Protein AF-F0GW55-F1 (afdb_monomer_lite)

Structure (mmCIF, N/CA/C/O backbone):
data_AF-F0GW55-F1
#
_entry.id   AF-F0GW55-F1
#
loop_
_atom_site.group_PDB
_atom_site.id
_atom_site.type_symbol
_atom_site.label_atom_id
_atom_site.label_alt_id
_atom_site.label_comp_id
_atom_site.label_asym_id
_atom_site.label_entity_id
_atom_site.label_seq_id
_atom_site.pdbx_PDB_ins_code
_atom_site.Cartn_x
_atom_site.Cartn_y
_atom_site.Cartn_z
_atom_site.occupancy
_atom_site.B_iso_or_equiv
_atom_site.auth_seq_id
_atom_site.auth_comp_id
_atom_site.auth_asym_id
_atom_site.auth_atom_id
_atom_site.pdbx_PDB_model_num
ATOM 1 N N . MET A 1 1 ? -3.075 -10.008 15.227 1.00 88.38 1 MET A N 1
ATOM 2 C CA . MET A 1 1 ? -2.588 -8.702 14.723 1.00 88.38 1 MET A CA 1
ATOM 3 C C . MET A 1 1 ? -3.072 -8.419 13.295 1.00 88.38 1 MET A C 1
ATOM 5 O O . MET A 1 1 ? -3.375 -9.346 12.541 1.00 88.38 1 MET A O 1
ATOM 9 N N . GLN A 1 2 ? -3.171 -7.146 12.905 1.00 91.25 2 GLN A N 1
ATOM 10 C CA . GLN A 1 2 ? -3.541 -6.707 11.556 1.00 91.25 2 GLN A CA 1
ATOM 11 C C . GLN A 1 2 ? -2.483 -5.773 10.964 1.00 91.25 2 GLN A C 1
ATOM 13 O O . GLN A 1 2 ? -1.957 -4.893 11.642 1.00 91.25 2 GLN A O 1
ATOM 18 N N . TYR A 1 3 ? -2.181 -5.973 9.682 1.00 94.00 3 TYR A N 1
ATOM 19 C CA . TYR A 1 3 ? -1.295 -5.117 8.907 1.00 94.00 3 TYR A CA 1
ATOM 20 C C . TYR A 1 3 ? -2.117 -4.191 8.017 1.00 94.00 3 TYR A C 1
ATOM 22 O O . TYR A 1 3 ? -2.734 -4.636 7.044 1.00 94.00 3 TYR A O 1
ATOM 30 N N . ILE A 1 4 ? -2.124 -2.907 8.350 1.00 95.25 4 ILE A N 1
ATOM 31 C CA . ILE A 1 4 ? -2.889 -1.861 7.672 1.00 95.25 4 ILE A CA 1
ATOM 32 C C . ILE A 1 4 ? -2.002 -1.198 6.624 1.00 95.25 4 ILE A C 1
ATOM 34 O O . ILE A 1 4 ? -0.841 -0.893 6.890 1.00 95.25 4 ILE A O 1
ATOM 38 N N . ARG A 1 5 ? -2.559 -0.955 5.439 1.00 96.31 5 ARG A N 1
ATOM 39 C CA . ARG A 1 5 ? -1.958 -0.169 4.359 1.00 96.31 5 ARG A CA 1
ATOM 40 C C . ARG A 1 5 ? -2.933 0.923 3.946 1.00 96.31 5 ARG A C 1
ATOM 42 O O . ARG A 1 5 ? -4.103 0.648 3.691 1.00 96.31 5 ARG A O 1
ATOM 49 N N . VAL A 1 6 ? -2.435 2.149 3.860 1.00 97.12 6 VAL A N 1
ATOM 50 C CA . VAL A 1 6 ? -3.151 3.310 3.335 1.00 97.12 6 VAL A CA 1
ATOM 51 C C . VAL A 1 6 ? -2.337 3.866 2.173 1.00 97.12 6 VAL A C 1
ATOM 53 O O . VAL A 1 6 ? -1.251 4.410 2.368 1.00 97.12 6 VAL A O 1
ATOM 56 N N . ILE A 1 7 ? -2.851 3.694 0.959 1.00 95.62 7 ILE A N 1
ATOM 57 C CA . ILE A 1 7 ? -2.243 4.175 -0.281 1.00 95.62 7 ILE A CA 1
ATOM 58 C C . ILE A 1 7 ? -2.866 5.525 -0.617 1.00 95.62 7 ILE A C 1
ATOM 60 O O . ILE A 1 7 ? -4.087 5.652 -0.706 1.00 95.62 7 ILE A O 1
ATOM 64 N N . LEU A 1 8 ? -2.028 6.543 -0.782 1.00 95.00 8 LEU A N 1
ATOM 65 C CA . LEU A 1 8 ? -2.431 7.943 -0.862 1.00 95.00 8 LEU A CA 1
ATOM 66 C C . LEU A 1 8 ? -1.673 8.660 -1.982 1.00 95.00 8 LEU A C 1
ATOM 68 O O . LEU A 1 8 ? -0.548 8.276 -2.304 1.00 95.00 8 LEU A O 1
ATOM 72 N N . PRO A 1 9 ? -2.218 9.744 -2.558 1.00 92.81 9 PRO A N 1
ATOM 73 C CA . PRO A 1 9 ? -1.409 10.715 -3.286 1.00 92.81 9 PRO A CA 1
ATOM 74 C C . PRO A 1 9 ? -0.274 11.258 -2.411 1.00 92.81 9 PRO A C 1
ATOM 76 O O . PRO A 1 9 ? -0.447 11.444 -1.203 1.00 92.81 9 PRO A O 1
ATOM 79 N N . ARG A 1 10 ? 0.872 11.552 -3.031 1.00 91.31 10 ARG A N 1
ATOM 80 C CA . ARG A 1 10 ? 2.031 12.128 -2.340 1.00 91.31 10 ARG A CA 1
ATOM 81 C C . ARG A 1 10 ? 1.672 13.415 -1.581 1.00 91.31 10 ARG A C 1
ATOM 83 O O . ARG A 1 10 ? 0.902 14.237 -2.077 1.00 91.31 10 ARG A O 1
ATOM 90 N N . GLY A 1 11 ? 2.248 13.593 -0.391 1.00 92.25 11 GLY A N 1
ATOM 91 C CA . GLY A 1 11 ? 2.017 14.742 0.488 1.00 92.25 11 GLY A CA 1
ATOM 92 C C . GLY A 1 11 ? 0.841 14.585 1.459 1.00 92.25 11 GLY A C 1
ATOM 93 O O . GLY A 1 11 ? 0.574 15.499 2.237 1.00 92.25 11 GLY A O 1
ATOM 94 N N . LYS A 1 12 ? 0.127 13.452 1.445 1.00 94.12 12 LYS A N 1
ATOM 95 C CA . LYS A 1 12 ? -0.973 13.170 2.388 1.00 94.12 12 LYS A CA 1
ATOM 96 C C . LYS A 1 12 ? -0.579 12.187 3.493 1.00 94.12 12 LYS A C 1
ATOM 98 O O . LYS A 1 12 ? -1.289 12.097 4.494 1.00 94.12 12 LYS A O 1
ATOM 103 N N . GLY A 1 13 ? 0.545 11.486 3.357 1.00 95.38 13 GLY A N 1
ATOM 104 C CA . GLY A 1 13 ? 0.970 10.407 4.243 1.00 95.38 13 GLY A CA 1
ATOM 105 C C . GLY A 1 13 ? 1.200 10.837 5.689 1.00 95.38 13 GLY A C 1
ATOM 106 O O . GLY A 1 13 ? 0.733 10.155 6.598 1.00 95.38 13 GLY A O 1
ATOM 107 N N . SER A 1 14 ? 1.821 11.995 5.932 1.00 96.31 14 SER A N 1
ATOM 108 C CA . SER A 1 14 ? 2.135 12.479 7.291 1.00 96.31 14 SER A CA 1
ATOM 109 C C . SER A 1 14 ? 0.899 12.566 8.198 1.00 96.31 14 SER A C 1
ATOM 111 O O . SER A 1 14 ? 0.931 12.149 9.357 1.00 96.31 14 SER A O 1
ATOM 113 N N . GLY A 1 15 ? -0.230 13.026 7.653 1.00 95.81 15 GLY A N 1
ATOM 114 C CA . GLY A 1 15 ? -1.493 13.110 8.381 1.00 95.81 15 GLY A CA 1
ATOM 115 C C . GLY A 1 15 ? -2.079 11.745 8.754 1.00 95.81 15 GLY A C 1
ATOM 116 O O . GLY A 1 15 ? -2.752 11.643 9.783 1.00 95.81 15 GLY A O 1
ATOM 117 N N . PHE A 1 16 ? -1.848 10.714 7.937 1.00 96.75 16 PHE A N 1
ATOM 118 C CA . PHE A 1 16 ? -2.262 9.338 8.228 1.00 96.75 16 PHE A CA 1
ATOM 119 C C . PHE A 1 16 ? -1.276 8.635 9.160 1.00 96.75 16 PHE A C 1
ATOM 121 O O . PHE A 1 16 ? -1.713 7.913 10.047 1.00 96.75 16 PHE A O 1
ATOM 128 N N . MET A 1 17 ? 0.026 8.908 9.049 1.00 97.75 17 MET A N 1
ATOM 129 C CA . MET A 1 17 ? 1.015 8.419 10.013 1.00 97.75 17 MET A CA 1
ATOM 130 C C . MET A 1 17 ? 0.697 8.908 11.428 1.00 97.75 17 MET A C 1
ATOM 132 O O . MET A 1 17 ? 0.671 8.105 12.357 1.00 97.75 17 MET A O 1
ATOM 136 N N . LYS A 1 18 ? 0.387 10.206 11.580 1.00 97.50 18 LYS A N 1
ATOM 137 C CA . LYS A 1 18 ? -0.050 10.778 12.860 1.00 97.50 18 LYS A CA 1
ATOM 138 C C . LYS A 1 18 ? -1.335 10.117 13.357 1.00 97.50 18 LYS A C 1
ATOM 140 O O . LYS A 1 18 ? -1.381 9.693 14.502 1.00 97.50 18 LYS A O 1
ATOM 145 N N . LEU A 1 19 ? -2.343 9.965 12.489 1.00 96.69 19 LEU A N 1
ATOM 146 C CA . LEU A 1 19 ? -3.593 9.281 12.843 1.00 96.69 19 LEU A CA 1
ATOM 147 C C . LEU A 1 19 ? -3.330 7.865 13.381 1.00 96.69 19 LEU A C 1
ATOM 149 O O . LEU A 1 19 ? -3.852 7.516 14.431 1.00 96.69 19 LEU A O 1
ATOM 153 N N . LEU A 1 20 ? -2.525 7.059 12.686 1.00 96.44 20 LEU A N 1
ATOM 154 C CA . LEU A 1 20 ? -2.222 5.685 13.095 1.00 96.44 20 LEU A CA 1
ATOM 155 C C . LEU A 1 20 ? -1.456 5.659 14.425 1.00 96.44 20 LEU A C 1
ATOM 157 O O . LEU A 1 20 ? -1.826 4.912 15.326 1.00 96.44 20 LEU A O 1
ATOM 161 N N . LYS A 1 21 ? -0.438 6.514 14.581 1.00 95.75 21 LYS A N 1
ATOM 162 C CA . LYS A 1 21 ? 0.347 6.610 15.818 1.00 95.75 21 LYS A CA 1
ATOM 163 C C . LYS A 1 21 ? -0.516 7.011 17.019 1.00 95.75 21 LYS A C 1
ATOM 165 O O . LY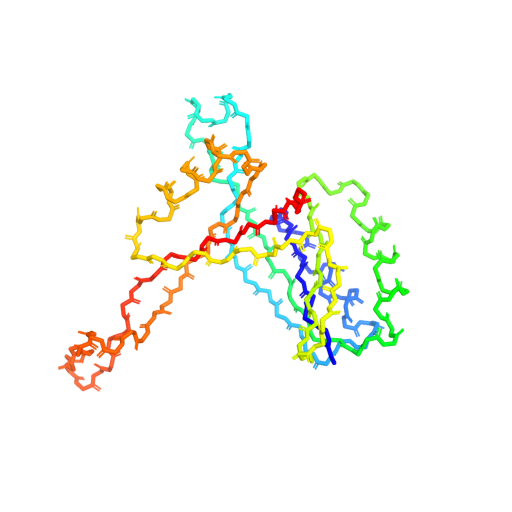S A 1 21 ? -0.471 6.338 18.042 1.00 95.75 21 LYS A O 1
ATOM 170 N N . ASP A 1 22 ? -1.341 8.046 16.870 1.00 95.62 22 ASP A N 1
ATOM 171 C CA . ASP A 1 22 ? -2.213 8.563 17.936 1.00 95.62 22 ASP A CA 1
ATOM 172 C C . ASP A 1 22 ? -3.294 7.555 18.365 1.00 95.62 22 ASP A C 1
ATOM 174 O O . ASP A 1 22 ? -3.894 7.706 19.424 1.00 95.62 22 ASP A O 1
ATOM 178 N N . ASN A 1 23 ? -3.559 6.533 17.546 1.00 94.62 23 ASN A N 1
ATOM 179 C CA . ASN A 1 23 ? -4.533 5.482 17.837 1.00 94.62 23 ASN A CA 1
ATOM 180 C C . ASN A 1 23 ? -3.883 4.160 18.275 1.00 94.62 23 ASN A C 1
ATOM 182 O O . ASN A 1 23 ? -4.587 3.161 18.366 1.00 94.62 23 ASN A O 1
ATOM 186 N N . GLY A 1 24 ? -2.578 4.143 18.569 1.00 93.06 24 GLY A N 1
ATOM 187 C CA . GLY A 1 24 ? -1.915 2.983 19.174 1.00 93.06 24 GLY A CA 1
ATOM 188 C C . GLY A 1 24 ? -1.293 1.994 18.187 1.00 93.06 24 GLY A C 1
ATOM 189 O O . GLY A 1 24 ? -1.209 0.806 18.487 1.00 93.06 24 GLY A O 1
ATOM 190 N N . ALA A 1 25 ? -0.845 2.455 17.015 1.00 94.81 25 ALA A N 1
ATOM 191 C CA . ALA A 1 25 ? -0.031 1.625 16.126 1.00 94.81 25 ALA A CA 1
ATOM 192 C C . ALA A 1 25 ? 1.238 1.126 16.837 1.00 94.81 25 ALA A C 1
ATOM 194 O O . ALA A 1 25 ? 1.984 1.933 17.394 1.00 94.81 25 ALA A O 1
ATOM 195 N N . PHE A 1 26 ? 1.552 -0.167 16.721 1.00 93.81 26 PHE A N 1
ATOM 196 C CA . PHE A 1 26 ? 2.819 -0.726 17.222 1.00 93.81 26 PHE A CA 1
ATOM 197 C C . PHE A 1 26 ? 4.031 -0.183 16.461 1.00 93.81 26 PHE A C 1
ATOM 199 O O . PHE A 1 26 ? 5.108 0.015 17.015 1.00 93.81 26 PHE A O 1
ATOM 206 N N . GLY A 1 27 ? 3.849 0.065 15.168 1.00 94.88 27 GLY A N 1
ATOM 207 C CA . GLY A 1 27 ? 4.853 0.638 14.290 1.00 94.88 27 GLY A CA 1
ATOM 208 C C . GLY A 1 27 ? 4.175 1.237 13.073 1.00 94.88 27 GLY A C 1
ATOM 209 O O . GLY A 1 27 ? 3.139 0.736 12.631 1.00 94.88 27 GLY A O 1
ATOM 210 N N . VAL A 1 28 ? 4.750 2.319 12.552 1.00 97.44 28 VAL A N 1
ATOM 211 C CA . VAL A 1 28 ? 4.266 3.012 11.357 1.00 97.44 28 VAL A CA 1
ATOM 212 C C . VAL A 1 28 ? 5.444 3.260 10.429 1.00 97.44 28 VAL A C 1
ATOM 214 O O . VAL A 1 28 ? 6.471 3.783 10.855 1.00 97.44 28 VAL A O 1
ATOM 217 N N . SER A 1 29 ? 5.283 2.932 9.154 1.00 97.31 29 SER A N 1
ATOM 218 C CA . SER A 1 29 ? 6.244 3.256 8.103 1.00 97.31 29 SER A CA 1
ATOM 219 C C . SER A 1 29 ? 5.536 3.918 6.927 1.00 97.31 29 SER A C 1
ATOM 221 O O . SER A 1 29 ? 4.324 3.790 6.756 1.00 97.31 29 SER A O 1
ATOM 223 N N . CYS A 1 30 ? 6.287 4.660 6.123 1.00 97.44 30 CYS A N 1
ATOM 224 C CA . CYS A 1 30 ? 5.798 5.239 4.882 1.00 97.44 30 CYS A CA 1
ATOM 225 C C . CYS A 1 30 ? 6.869 5.067 3.813 1.00 97.44 30 CYS A C 1
ATOM 227 O O . CYS A 1 30 ? 8.040 5.352 4.062 1.00 97.44 30 CYS A O 1
ATOM 229 N N . PHE A 1 31 ? 6.469 4.604 2.637 1.00 96.12 31 PHE A N 1
ATOM 230 C CA . PHE A 1 31 ? 7.346 4.501 1.478 1.00 96.12 31 PHE A CA 1
ATOM 231 C C . PHE A 1 31 ? 6.629 4.979 0.220 1.00 96.12 31 PHE A C 1
ATOM 233 O O . PHE A 1 31 ? 5.410 5.165 0.197 1.00 96.12 31 PHE A O 1
ATOM 240 N N . TYR A 1 32 ? 7.409 5.231 -0.825 1.00 95.31 32 TYR A N 1
ATOM 241 C CA . TYR A 1 32 ? 6.902 5.771 -2.077 1.00 95.31 32 TYR A CA 1
ATOM 242 C C . TYR A 1 32 ? 6.500 4.663 -3.045 1.00 95.31 32 TYR A C 1
ATOM 244 O O . TYR A 1 32 ? 7.074 3.575 -3.048 1.00 95.31 32 TYR A O 1
ATOM 252 N N . GLY A 1 33 ? 5.539 4.984 -3.903 1.00 92.50 33 GLY A N 1
ATOM 253 C CA . GLY A 1 33 ? 5.168 4.162 -5.044 1.00 92.50 33 GLY A CA 1
ATOM 254 C C . GLY A 1 33 ? 4.647 5.011 -6.197 1.00 92.50 33 GLY A C 1
ATOM 255 O O . GLY A 1 33 ? 4.491 6.230 -6.082 1.00 92.50 33 GLY A O 1
ATOM 256 N N . GLU A 1 34 ? 4.353 4.356 -7.307 1.00 92.06 34 GLU A N 1
ATOM 257 C CA . GLU A 1 34 ? 3.744 4.938 -8.497 1.00 92.06 34 GLU A CA 1
ATOM 258 C C . GLU A 1 34 ? 2.382 4.273 -8.708 1.00 92.06 34 GLU A C 1
ATOM 260 O O . GLU A 1 34 ? 2.283 3.062 -8.875 1.00 92.06 34 GLU A O 1
ATOM 265 N N . GLY A 1 35 ? 1.306 5.047 -8.646 1.00 86.62 35 GLY A N 1
ATOM 266 C CA . GLY A 1 35 ? -0.037 4.551 -8.923 1.00 86.62 35 GLY A CA 1
ATOM 267 C C . GLY A 1 35 ? -0.301 4.527 -10.421 1.00 86.62 35 GLY A C 1
ATOM 268 O O . GLY A 1 35 ? 0.052 5.486 -11.105 1.00 86.62 35 GLY A O 1
ATOM 269 N N . SER A 1 36 ? -0.969 3.480 -10.901 1.00 78.31 36 SER A N 1
ATOM 270 C CA . SER A 1 36 ? -1.462 3.397 -12.276 1.00 78.31 36 SER A CA 1
ATOM 271 C C . SER A 1 36 ? -2.775 4.169 -12.403 1.00 78.31 36 SER A C 1
ATOM 273 O O . SER A 1 36 ? -3.744 3.875 -11.691 1.00 78.31 36 SER A O 1
ATOM 275 N N . ALA A 1 37 ? -2.835 5.146 -13.300 1.00 62.59 37 ALA A N 1
ATOM 276 C CA . ALA A 1 37 ? -4.087 5.818 -13.612 1.00 62.59 37 ALA A CA 1
ATOM 277 C C . ALA A 1 37 ? -5.044 4.890 -14.395 1.00 62.59 37 ALA A C 1
ATOM 279 O O . ALA A 1 37 ? -4.605 4.222 -15.325 1.00 62.59 37 ALA A O 1
ATOM 280 N N . PRO A 1 38 ? -6.349 4.857 -14.068 1.00 56.09 38 PRO A N 1
ATOM 281 C CA . PRO A 1 38 ? -7.327 4.074 -14.823 1.00 56.09 38 PRO A CA 1
ATOM 282 C C . PRO A 1 38 ? -7.872 4.777 -16.080 1.00 56.09 38 PRO A C 1
ATOM 284 O O . PRO A 1 38 ? -8.667 4.174 -16.790 1.00 56.09 38 PRO A O 1
ATOM 287 N N . SER A 1 39 ? -7.533 6.045 -16.359 1.00 54.41 39 SER A N 1
ATOM 288 C CA . SER A 1 39 ? -8.133 6.772 -17.488 1.00 54.41 39 SER A CA 1
ATOM 289 C C . SER A 1 39 ? -7.266 6.748 -18.751 1.00 54.41 39 SER A C 1
ATOM 291 O O . SER A 1 39 ? -6.087 7.099 -18.722 1.00 54.41 39 SER A O 1
ATOM 293 N N . GLU A 1 40 ? -7.895 6.434 -19.891 1.00 51.12 40 GLU A N 1
ATOM 294 C CA . GLU A 1 40 ? -7.303 6.480 -21.244 1.00 51.12 40 GLU A CA 1
ATOM 295 C C . GLU A 1 40 ? -6.591 7.807 -21.561 1.00 51.12 40 GLU A C 1
ATOM 297 O O . GLU A 1 40 ? -5.613 7.836 -22.307 1.00 51.12 40 GLU A O 1
ATOM 302 N N . ILE A 1 41 ? -7.060 8.915 -20.978 1.00 47.50 41 ILE A N 1
ATOM 303 C CA . ILE A 1 41 ? -6.500 10.256 -21.187 1.00 47.50 41 ILE A CA 1
ATOM 304 C C . ILE A 1 41 ? -5.111 10.394 -20.538 1.00 47.50 41 ILE A C 1
ATOM 306 O O . ILE A 1 41 ? -4.225 11.013 -21.123 1.00 47.50 41 ILE A O 1
ATOM 310 N N . LEU A 1 42 ? -4.889 9.798 -19.359 1.00 51.53 42 LEU A N 1
ATOM 311 C CA . LEU A 1 42 ? -3.596 9.864 -18.663 1.00 51.53 42 LEU A CA 1
ATOM 312 C C . LEU A 1 42 ? -2.532 8.988 -19.341 1.00 51.53 42 LEU A C 1
ATOM 314 O O . LEU A 1 42 ? -1.364 9.378 -19.372 1.00 51.53 42 LEU A O 1
ATOM 318 N N . ASN A 1 43 ? -2.950 7.888 -19.976 1.00 53.25 43 ASN A N 1
ATOM 319 C CA . ASN A 1 43 ? -2.078 7.039 -20.793 1.00 53.25 43 ASN A CA 1
ATOM 320 C C . ASN A 1 43 ? -1.569 7.769 -22.051 1.00 53.25 43 ASN A C 1
ATOM 322 O O . ASN A 1 43 ? -0.402 7.631 -22.405 1.00 53.25 43 ASN A O 1
ATOM 326 N N . LYS A 1 44 ? -2.401 8.600 -22.702 1.00 51.31 44 LYS A N 1
ATOM 327 C CA . LYS A 1 44 ? -2.000 9.364 -23.904 1.00 51.31 44 LYS A CA 1
ATOM 328 C C . LYS A 1 44 ? -1.013 10.503 -23.622 1.00 51.31 44 LYS A C 1
ATOM 330 O O . LYS A 1 44 ? -0.280 10.900 -24.522 1.00 51.31 44 LYS A O 1
ATOM 335 N N . LEU A 1 45 ? -0.988 11.031 -22.397 1.00 53.19 45 LEU A N 1
ATOM 336 C CA . LEU A 1 45 ? -0.147 12.176 -22.023 1.00 53.19 45 LEU A CA 1
ATOM 337 C C . LEU A 1 45 ? 1.190 11.783 -21.364 1.00 53.19 45 LEU A C 1
ATOM 339 O O . LEU A 1 45 ? 1.942 12.677 -20.989 1.00 53.19 45 LEU A O 1
ATOM 343 N N . HIS A 1 46 ? 1.499 10.486 -21.205 1.00 53.31 46 HIS A N 1
ATOM 344 C CA . HIS A 1 46 ? 2.669 9.998 -20.445 1.00 53.31 46 HIS A CA 1
ATOM 345 C C . HIS A 1 46 ? 2.757 10.564 -19.006 1.00 53.31 46 HIS A C 1
ATOM 347 O O . HIS A 1 46 ? 3.839 10.708 -18.438 1.00 53.31 46 HIS A O 1
ATOM 353 N N . VAL A 1 47 ? 1.606 10.894 -18.402 1.00 51.81 47 VAL A N 1
ATOM 354 C CA . VAL A 1 47 ? 1.473 11.315 -16.987 1.00 51.81 47 VAL A CA 1
ATOM 355 C C . VAL A 1 47 ? 0.852 10.178 -16.157 1.00 51.81 47 VAL A C 1
ATOM 357 O O . VAL A 1 47 ? 0.189 10.383 -15.140 1.00 51.81 47 VAL A O 1
ATOM 360 N N . ASP A 1 48 ? 1.040 8.949 -16.623 1.00 56.91 48 ASP A N 1
ATOM 361 C CA . ASP A 1 48 ? 0.478 7.696 -16.115 1.00 56.91 48 ASP A CA 1
ATOM 362 C C . ASP A 1 48 ? 0.940 7.358 -14.688 1.00 56.91 48 ASP A C 1
ATOM 364 O O . ASP A 1 48 ? 0.215 6.702 -13.934 1.00 56.91 48 ASP A O 1
ATOM 368 N N . LYS A 1 49 ? 2.113 7.862 -14.291 1.00 65.75 49 LYS A N 1
ATOM 369 C CA . LYS A 1 49 ? 2.741 7.617 -12.988 1.00 65.75 49 LYS A CA 1
ATOM 370 C C . LYS A 1 49 ? 2.364 8.668 -11.955 1.00 65.75 49 LYS A C 1
ATOM 372 O O . LYS A 1 49 ? 3.058 9.667 -11.738 1.00 65.75 49 LYS A O 1
ATOM 377 N N . GLN A 1 50 ? 1.282 8.413 -11.227 1.00 79.69 50 GLN A N 1
ATOM 378 C CA . GLN A 1 50 ? 0.939 9.248 -10.079 1.00 79.69 50 GLN A CA 1
ATOM 379 C C . GLN A 1 50 ? 1.831 8.907 -8.888 1.00 79.69 50 GLN A C 1
ATOM 381 O O . GLN A 1 50 ? 1.780 7.794 -8.374 1.00 79.69 50 GLN A O 1
ATOM 386 N N . LYS A 1 51 ? 2.596 9.877 -8.380 1.00 89.88 51 LYS A N 1
ATOM 387 C CA . LYS A 1 51 ? 3.387 9.693 -7.154 1.00 89.88 51 LYS A CA 1
ATOM 388 C C . LYS A 1 51 ? 2.462 9.375 -5.971 1.00 89.88 51 LYS A C 1
ATOM 390 O O . LYS A 1 51 ? 1.599 10.186 -5.617 1.00 89.88 51 LYS A O 1
ATOM 395 N N . LYS A 1 52 ? 2.660 8.212 -5.354 1.00 93.06 52 LYS A N 1
ATOM 396 C CA . LYS A 1 52 ? 1.931 7.737 -4.175 1.00 93.06 52 LYS A CA 1
ATOM 397 C C . LYS A 1 52 ? 2.832 7.662 -2.948 1.00 93.06 52 LYS A C 1
ATOM 399 O O . LYS A 1 52 ? 4.051 7.521 -3.046 1.00 93.06 52 LYS A O 1
ATOM 404 N N . GLU A 1 53 ? 2.189 7.724 -1.796 1.00 95.88 53 GLU A N 1
ATOM 405 C CA . GLU A 1 53 ? 2.725 7.362 -0.489 1.00 95.88 53 GLU A CA 1
ATOM 406 C C . GLU A 1 53 ? 1.920 6.180 0.042 1.00 95.88 53 GLU A C 1
ATOM 408 O O . GLU A 1 53 ? 0.693 6.154 -0.061 1.00 95.88 53 GLU A O 1
ATOM 413 N N . ILE A 1 54 ? 2.615 5.195 0.596 1.00 97.06 54 ILE A N 1
ATOM 414 C CA . ILE A 1 54 ? 2.023 3.986 1.154 1.00 97.06 54 ILE A CA 1
ATOM 415 C C . ILE A 1 54 ? 2.373 3.989 2.632 1.00 97.06 54 ILE A C 1
ATOM 417 O O . ILE A 1 54 ? 3.498 3.677 3.019 1.00 97.06 54 ILE A O 1
ATOM 421 N N . VAL A 1 55 ? 1.409 4.398 3.453 1.00 98.06 55 VAL A N 1
ATOM 422 C CA . VAL A 1 55 ? 1.542 4.389 4.908 1.00 98.06 55 VAL A CA 1
ATOM 423 C C . VAL A 1 55 ? 1.116 3.024 5.408 1.00 98.06 55 VAL A C 1
ATOM 425 O O . VAL A 1 55 ? 0.015 2.567 5.101 1.00 98.06 55 VAL A O 1
ATOM 428 N N . THR A 1 56 ? 1.967 2.367 6.184 1.00 97.69 56 THR A N 1
ATOM 429 C CA . THR A 1 56 ? 1.675 1.040 6.720 1.00 97.69 56 THR A CA 1
ATOM 430 C C . THR A 1 56 ? 1.822 1.013 8.225 1.00 97.69 56 THR A C 1
ATOM 432 O O . THR A 1 56 ? 2.653 1.732 8.777 1.00 97.69 56 THR A O 1
ATOM 435 N N . ALA A 1 57 ? 0.989 0.217 8.890 1.00 96.94 57 ALA A N 1
ATOM 436 C CA . ALA A 1 57 ? 1.008 0.096 10.337 1.00 96.94 57 ALA A CA 1
ATOM 437 C C . ALA A 1 57 ? 0.632 -1.307 10.806 1.00 96.94 57 ALA A C 1
ATOM 439 O O . ALA A 1 57 ? -0.167 -1.996 10.169 1.00 96.94 57 ALA A O 1
ATOM 440 N N . LEU A 1 58 ? 1.187 -1.698 11.949 1.00 95.31 58 LEU A N 1
ATOM 441 C CA . LEU A 1 58 ? 0.770 -2.883 12.691 1.00 95.31 58 LEU A CA 1
ATOM 442 C C . LEU A 1 58 ? -0.178 -2.471 13.811 1.00 95.31 58 LEU A C 1
ATOM 444 O O . LEU A 1 58 ? 0.116 -1.540 14.562 1.00 95.31 58 LEU A O 1
ATOM 448 N N . PHE A 1 59 ? -1.301 -3.172 13.912 1.00 92.88 59 PHE A N 1
ATOM 449 C CA . PHE A 1 59 ? -2.380 -2.856 14.839 1.00 92.88 59 PHE A CA 1
ATOM 450 C C . PHE A 1 59 ? -2.956 -4.101 15.496 1.00 92.88 59 PHE A C 1
ATOM 452 O O . PHE A 1 59 ? -3.029 -5.169 14.880 1.00 92.88 59 PHE A O 1
ATOM 459 N N . ASP A 1 60 ? -3.427 -3.949 16.730 1.00 89.44 60 ASP A N 1
ATOM 460 C CA . ASP A 1 60 ? -4.248 -4.979 17.350 1.00 89.44 60 ASP A CA 1
ATOM 461 C C . ASP A 1 60 ? -5.629 -5.042 16.676 1.00 89.44 60 ASP A C 1
ATOM 463 O O . ASP A 1 60 ? -6.211 -4.025 16.285 1.00 89.44 60 ASP A O 1
A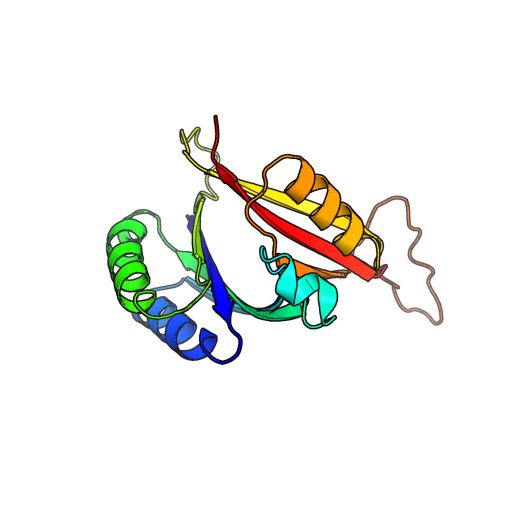TOM 467 N N . LYS A 1 61 ? -6.152 -6.259 16.523 1.00 85.38 61 LYS A N 1
ATOM 468 C CA . LYS A 1 61 ? -7.412 -6.533 15.833 1.00 85.38 61 LYS A CA 1
ATOM 469 C C . LYS A 1 61 ? -8.586 -5.831 16.515 1.00 85.38 61 LYS A C 1
ATOM 471 O O . LYS A 1 61 ? -9.442 -5.300 15.813 1.00 85.38 61 LYS A O 1
ATOM 476 N N . GLU A 1 62 ? -8.610 -5.809 17.847 1.00 84.38 62 GLU A N 1
ATOM 477 C CA . GLU A 1 62 ? -9.723 -5.270 18.644 1.00 84.38 62 GLU A CA 1
ATOM 478 C C . GLU A 1 62 ? -10.031 -3.805 18.304 1.00 84.38 62 GLU A C 1
ATOM 480 O O . GLU A 1 62 ? -11.188 -3.422 18.153 1.00 84.38 62 GLU A O 1
ATOM 485 N N . ASN A 1 63 ? -8.990 -3.007 18.056 1.00 81.88 63 ASN A N 1
ATOM 486 C CA . ASN A 1 63 ? -9.119 -1.573 17.795 1.00 81.88 63 ASN A CA 1
ATOM 487 C C . ASN A 1 63 ? -9.236 -1.219 16.308 1.00 81.88 63 ASN A C 1
ATOM 489 O O . ASN A 1 63 ? -9.345 -0.041 15.955 1.00 81.88 63 ASN A O 1
ATOM 493 N N . THR A 1 64 ? -9.217 -2.209 15.411 1.00 83.12 64 THR A N 1
ATOM 494 C CA . THR A 1 64 ? -9.125 -1.905 13.981 1.00 83.12 64 THR A CA 1
ATOM 495 C C . THR A 1 64 ? -10.445 -1.387 13.398 1.00 83.12 64 THR A C 1
ATOM 497 O O . THR A 1 64 ? -10.410 -0.512 12.540 1.00 83.12 64 THR A O 1
ATOM 500 N N . ILE A 1 65 ? -11.611 -1.819 13.893 1.00 84.38 65 ILE A N 1
ATOM 501 C CA . ILE A 1 65 ? -12.913 -1.316 13.402 1.00 84.38 65 ILE A CA 1
ATOM 502 C C . ILE A 1 65 ? -13.032 0.200 13.633 1.00 84.38 65 ILE A C 1
ATOM 504 O O . ILE A 1 65 ? -13.208 0.959 12.682 1.00 84.38 65 ILE A O 1
ATOM 508 N N . ILE A 1 66 ? -12.817 0.645 14.876 1.00 88.56 66 ILE A N 1
ATOM 509 C CA . ILE A 1 66 ? -12.863 2.066 15.265 1.00 88.56 66 ILE A CA 1
ATOM 510 C C . ILE A 1 66 ? -11.837 2.884 14.470 1.00 88.56 66 ILE A C 1
ATOM 512 O O . ILE A 1 66 ? -12.096 4.016 14.052 1.00 88.56 66 ILE A O 1
ATOM 516 N N . LEU A 1 67 ? -10.650 2.319 14.247 1.00 93.31 67 LEU A N 1
ATOM 517 C CA . LEU A 1 67 ? -9.621 2.963 13.445 1.00 93.31 67 LEU A CA 1
ATOM 518 C C . LEU A 1 67 ? -10.049 3.129 11.979 1.00 93.31 67 LEU A C 1
ATOM 520 O O . LEU A 1 67 ? -9.801 4.186 11.399 1.00 93.31 67 LEU A O 1
ATOM 524 N N . PHE A 1 68 ? -10.683 2.120 11.377 1.00 93.00 68 PHE A N 1
ATOM 525 C CA . PHE A 1 68 ? -11.138 2.191 9.988 1.00 93.00 68 PHE A CA 1
ATOM 526 C C . PHE A 1 68 ? -12.225 3.240 9.782 1.00 93.00 68 PHE A C 1
ATOM 528 O O . PHE A 1 68 ? -12.208 3.898 8.744 1.00 93.00 68 PHE A O 1
ATOM 535 N N . ASP A 1 69 ? -13.087 3.481 10.769 1.00 94.25 69 ASP A N 1
ATOM 536 C CA . ASP A 1 69 ? -14.037 4.595 10.713 1.00 94.25 69 ASP A CA 1
ATOM 537 C C . ASP A 1 69 ? -13.308 5.944 10.661 1.00 94.25 69 ASP A C 1
ATOM 539 O O . ASP A 1 69 ? -13.575 6.772 9.788 1.00 94.25 69 ASP A O 1
ATOM 543 N N . LYS A 1 70 ? -12.290 6.142 11.510 1.00 95.75 70 LYS A N 1
ATOM 544 C CA . LYS A 1 70 ? -11.462 7.363 11.484 1.00 95.75 70 LYS A CA 1
ATOM 545 C C . LYS A 1 70 ? -10.692 7.519 10.168 1.00 95.75 70 LYS A C 1
ATOM 547 O O . LYS A 1 70 ? -10.585 8.627 9.638 1.00 95.75 70 LYS A O 1
ATOM 552 N N . ILE A 1 71 ? -10.152 6.424 9.630 1.00 96.25 71 ILE A N 1
ATOM 553 C CA . ILE A 1 71 ? -9.465 6.408 8.330 1.00 96.25 71 ILE A CA 1
ATOM 554 C C . ILE A 1 71 ? -10.444 6.761 7.209 1.00 96.25 71 ILE A C 1
ATOM 556 O O . ILE A 1 71 ? -10.118 7.597 6.370 1.00 96.25 71 ILE A O 1
ATOM 560 N N . LYS A 1 72 ? -11.638 6.160 7.205 1.00 95.25 72 LYS A N 1
ATOM 561 C CA . LYS A 1 72 ? -12.697 6.410 6.223 1.00 95.25 72 LYS A CA 1
ATOM 562 C C . LYS A 1 72 ? -13.094 7.879 6.207 1.00 95.25 72 LYS A C 1
ATOM 564 O O . LYS A 1 72 ? -13.136 8.471 5.133 1.00 95.25 72 LYS A O 1
ATOM 569 N N . GLU A 1 73 ? -13.320 8.481 7.374 1.00 94.94 73 GLU A N 1
ATOM 570 C CA . GLU A 1 73 ? -13.608 9.913 7.483 1.00 94.94 73 GLU A CA 1
ATOM 571 C C . GLU A 1 73 ? -12.462 10.764 6.930 1.00 94.94 73 GLU A C 1
ATOM 573 O O . GLU A 1 73 ? -12.690 11.655 6.117 1.00 94.94 73 GLU A O 1
ATOM 578 N N . LYS A 1 74 ? -11.210 10.450 7.283 1.00 95.00 74 LYS A N 1
ATOM 579 C CA . LYS A 1 74 ? -10.040 11.193 6.790 1.00 95.00 74 LYS A CA 1
ATOM 580 C C . LYS A 1 74 ? -9.793 11.016 5.286 1.00 95.00 74 LYS A C 1
ATOM 582 O O . LYS A 1 74 ? -9.190 11.882 4.657 1.00 95.00 74 LYS A O 1
ATOM 587 N N . LEU A 1 75 ? -10.229 9.897 4.710 1.00 94.88 75 LEU A N 1
ATOM 588 C CA . LEU A 1 75 ? -10.160 9.636 3.274 1.00 94.88 75 LEU A CA 1
ATOM 589 C C . LEU A 1 75 ? -11.224 10.402 2.480 1.00 94.88 75 LEU A C 1
ATOM 591 O O . LEU A 1 75 ? -11.049 10.561 1.270 1.00 94.88 75 LEU A O 1
ATOM 595 N N . LYS A 1 76 ? -12.290 10.917 3.115 1.00 91.88 76 LYS A N 1
ATOM 596 C CA . LYS A 1 76 ? -13.255 11.795 2.438 1.00 91.88 76 LYS A CA 1
ATOM 597 C C . LYS A 1 76 ? -12.513 13.035 1.927 1.00 91.88 76 LYS A C 1
ATOM 599 O O . LYS A 1 76 ? -11.996 13.832 2.701 1.00 91.88 76 LYS A O 1
ATOM 604 N N . GLY A 1 77 ? -12.416 13.173 0.606 1.00 83.75 77 GLY A N 1
ATOM 605 C CA . GLY A 1 77 ? -11.679 14.263 -0.047 1.00 83.75 77 GLY A CA 1
ATOM 606 C C . GLY A 1 77 ? -10.237 13.932 -0.450 1.00 83.75 77 GLY A C 1
ATOM 607 O O . GLY A 1 77 ? -9.544 14.790 -0.995 1.00 83.75 77 GLY A O 1
ATOM 608 N N . VAL A 1 78 ? -9.769 12.696 -0.246 1.00 87.12 78 VAL A N 1
ATOM 609 C CA . VAL A 1 78 ? -8.488 12.227 -0.788 1.00 87.12 78 VAL A CA 1
ATOM 610 C C . VAL A 1 78 ? -8.738 11.464 -2.086 1.00 87.12 78 VAL A C 1
ATOM 612 O O . VAL A 1 78 ? -9.118 10.294 -2.078 1.00 87.12 78 VAL A O 1
ATOM 615 N N . ASN A 1 79 ? -8.507 12.121 -3.224 1.00 80.12 79 ASN A N 1
ATOM 616 C CA . ASN A 1 79 ? -8.668 11.476 -4.526 1.00 80.12 79 ASN A CA 1
ATOM 617 C C . ASN A 1 79 ? -7.738 10.252 -4.645 1.00 80.12 79 ASN A C 1
ATOM 619 O O . ASN A 1 79 ? -6.565 10.335 -4.283 1.00 80.12 79 ASN A O 1
ATOM 623 N N . THR A 1 80 ? -8.237 9.130 -5.173 1.00 82.75 80 THR A N 1
ATOM 624 C CA . THR A 1 80 ? -7.526 7.839 -5.338 1.00 82.75 80 THR A CA 1
ATOM 625 C C . THR A 1 80 ? -6.984 7.190 -4.052 1.00 82.75 80 THR A C 1
ATOM 627 O O . THR A 1 80 ? -6.181 6.263 -4.139 1.00 82.75 80 THR A O 1
ATOM 630 N N . GLY A 1 81 ? -7.383 7.667 -2.868 1.00 89.94 81 GLY A N 1
ATOM 631 C CA . GLY A 1 81 ? -6.961 7.087 -1.593 1.00 89.94 81 GLY A CA 1
ATOM 632 C C . GLY A 1 81 ? -7.641 5.744 -1.316 1.00 89.94 81 GLY A C 1
ATOM 633 O O . GLY A 1 81 ? -8.850 5.616 -1.498 1.00 89.94 81 GLY A O 1
ATOM 634 N N . ILE A 1 82 ? -6.878 4.747 -0.867 1.00 92.69 82 ILE A N 1
ATOM 635 C CA . ILE A 1 82 ? -7.388 3.411 -0.525 1.00 92.69 82 ILE A CA 1
ATOM 636 C C . ILE A 1 82 ? -6.790 2.989 0.815 1.00 92.69 82 ILE A C 1
ATOM 638 O O . ILE A 1 82 ? -5.590 3.136 1.029 1.00 92.69 82 ILE A O 1
ATOM 642 N N . ALA A 1 83 ? -7.610 2.430 1.701 1.00 94.88 83 ALA A N 1
ATOM 643 C CA . ALA A 1 83 ? -7.151 1.783 2.923 1.00 94.88 83 ALA A CA 1
ATOM 644 C C . ALA A 1 83 ? -7.669 0.351 2.993 1.00 94.88 83 ALA A C 1
ATOM 646 O O . ALA A 1 83 ? -8.826 0.087 2.675 1.00 94.88 83 ALA A O 1
ATOM 647 N N . PHE A 1 84 ? -6.813 -0.566 3.427 1.00 93.19 84 PHE A N 1
ATOM 648 C CA . PHE A 1 84 ? -7.166 -1.965 3.623 1.00 93.19 84 PHE A CA 1
ATOM 649 C C . PHE A 1 84 ? -6.264 -2.599 4.681 1.00 93.19 84 PHE A C 1
ATOM 651 O O . PHE A 1 84 ? -5.161 -2.124 4.960 1.00 93.19 84 PHE A O 1
ATOM 658 N N . ALA A 1 85 ? -6.754 -3.674 5.289 1.00 91.62 85 ALA A N 1
ATOM 659 C CA . ALA A 1 85 ? -6.037 -4.437 6.297 1.00 91.62 85 ALA A CA 1
ATOM 660 C C . ALA A 1 85 ? -5.946 -5.902 5.879 1.00 91.62 85 ALA A C 1
ATOM 662 O O . ALA A 1 85 ? -6.836 -6.436 5.220 1.00 91.62 85 ALA A O 1
ATOM 663 N N . THR A 1 86 ? -4.873 -6.564 6.295 1.00 89.62 86 THR A N 1
ATOM 664 C CA . THR A 1 86 ? -4.745 -8.022 6.209 1.00 89.62 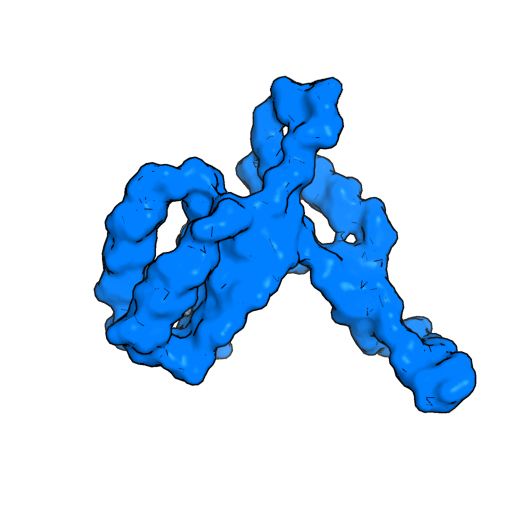86 THR A CA 1
ATOM 665 C C . THR A 1 86 ? -4.449 -8.546 7.601 1.00 89.62 86 THR A C 1
ATOM 667 O O . THR A 1 86 ? -3.610 -7.982 8.305 1.00 89.62 86 THR A O 1
ATOM 670 N N . SER A 1 87 ? -5.144 -9.601 8.021 1.00 88.31 87 SER A N 1
ATOM 671 C CA . SER A 1 87 ? -4.813 -10.264 9.279 1.00 88.31 87 SER A CA 1
ATOM 672 C C . SER A 1 87 ? -3.473 -10.984 9.143 1.00 88.31 87 SER A C 1
ATOM 674 O O . SER A 1 87 ? -3.224 -11.637 8.134 1.00 88.31 87 SER A O 1
ATOM 676 N N . LEU A 1 88 ? -2.608 -10.835 10.145 1.00 87.88 88 LEU A N 1
ATOM 677 C CA . LEU A 1 88 ? -1.341 -11.568 10.220 1.00 87.88 88 LEU A CA 1
ATOM 678 C C . LEU A 1 88 ? -1.496 -12.927 10.905 1.00 87.88 88 LEU A C 1
ATOM 680 O O . LEU A 1 88 ? -0.658 -13.807 10.728 1.00 87.88 88 LEU A O 1
ATOM 684 N N . ASP A 1 89 ? -2.580 -13.114 11.652 1.00 82.94 89 ASP A N 1
ATOM 685 C CA . ASP A 1 89 ? -2.900 -14.396 12.257 1.00 82.94 89 ASP A CA 1
ATOM 686 C C . ASP A 1 89 ? -3.612 -15.217 11.174 1.00 82.94 89 ASP A C 1
ATOM 688 O O . ASP A 1 89 ? -4.665 -14.797 10.690 1.00 82.94 89 ASP A O 1
ATOM 692 N N . ARG A 1 90 ? -3.031 -16.353 10.757 1.00 63.97 90 ARG A N 1
ATOM 693 C CA . ARG A 1 90 ? -3.628 -17.306 9.798 1.00 63.97 90 ARG A CA 1
ATOM 694 C C . ARG A 1 90 ? -4.967 -17.832 10.332 1.00 63.97 90 ARG A C 1
ATOM 696 O O . ARG A 1 90 ? -5.035 -18.903 10.924 1.00 63.97 90 ARG A O 1
ATOM 703 N N . LYS A 1 91 ? -6.032 -17.064 10.145 1.00 65.00 91 LYS A N 1
ATOM 704 C CA . LYS A 1 91 ? -7.416 -17.492 10.324 1.00 65.00 91 LYS A CA 1
ATOM 705 C C . LYS A 1 91 ? -8.129 -17.294 8.998 1.00 65.00 91 LYS A C 1
ATOM 707 O O . LYS A 1 91 ? -7.896 -16.290 8.323 1.00 65.00 91 LYS A O 1
ATOM 712 N N . ASP A 1 92 ? -8.980 -18.247 8.644 1.00 57.22 92 ASP A N 1
ATOM 713 C CA . ASP A 1 92 ? -9.797 -18.202 7.436 1.00 57.22 92 ASP A CA 1
ATOM 714 C C . ASP A 1 92 ? -10.838 -17.083 7.559 1.00 57.22 92 ASP A C 1
ATOM 716 O O . ASP A 1 92 ? -11.962 -17.277 8.017 1.00 57.22 92 ASP A O 1
ATOM 720 N N . TYR A 1 93 ? -10.441 -15.864 7.195 1.00 64.25 93 TYR A N 1
ATOM 721 C CA . TYR A 1 93 ? -11.376 -14.767 7.007 1.00 64.25 93 TYR A CA 1
ATOM 722 C C . TYR A 1 93 ? -11.948 -14.861 5.599 1.00 64.25 93 TYR A C 1
ATOM 724 O O . TYR A 1 93 ? -11.213 -14.855 4.609 1.00 64.25 93 TYR A O 1
ATOM 732 N N . THR A 1 94 ? -13.274 -14.882 5.505 1.00 69.12 94 THR A N 1
ATOM 733 C CA . THR A 1 94 ? -13.942 -14.609 4.233 1.00 69.12 94 THR A CA 1
ATOM 734 C C . THR A 1 94 ? -13.816 -13.111 3.981 1.00 69.12 94 THR A C 1
ATOM 736 O O . THR A 1 94 ? -14.431 -12.311 4.679 1.00 69.12 94 THR A O 1
ATOM 739 N N . MET A 1 95 ? -12.945 -12.732 3.046 1.00 75.94 95 MET A N 1
ATOM 740 C CA . MET A 1 95 ? -12.713 -11.341 2.662 1.00 75.94 95 MET A CA 1
ATOM 741 C C . MET A 1 95 ? -13.294 -11.076 1.275 1.00 75.94 95 MET A C 1
ATOM 743 O O . MET A 1 95 ? -13.023 -11.829 0.339 1.00 75.94 95 MET A O 1
ATOM 747 N N . ASP A 1 96 ? -14.008 -9.959 1.131 1.00 86.62 96 ASP A N 1
ATOM 748 C CA . ASP A 1 96 ? -14.541 -9.494 -0.161 1.00 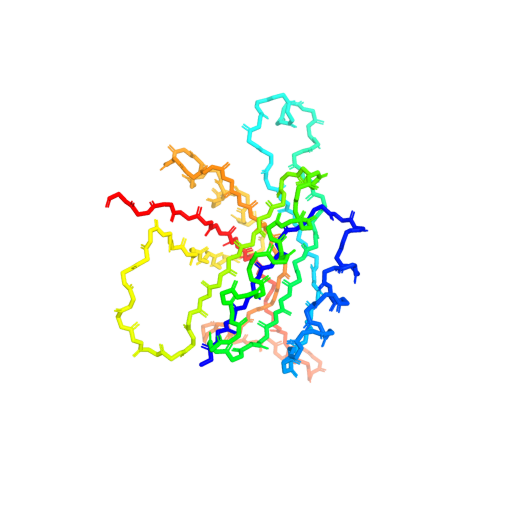86.62 96 ASP A CA 1
ATOM 749 C C . ASP A 1 96 ? -13.444 -9.014 -1.117 1.00 86.62 96 ASP A C 1
ATOM 751 O O . ASP A 1 96 ? -13.672 -8.870 -2.316 1.00 86.62 96 ASP A O 1
ATOM 755 N N . TYR A 1 97 ? -12.250 -8.735 -0.588 1.00 88.75 97 TYR A N 1
ATOM 756 C CA . TYR A 1 97 ? -11.101 -8.274 -1.354 1.00 88.75 97 TYR A CA 1
ATOM 757 C C . TYR A 1 97 ? -9.840 -9.053 -0.991 1.00 88.75 97 TYR A C 1
ATOM 759 O O . TYR A 1 97 ? -9.601 -9.384 0.171 1.00 88.75 97 TYR A O 1
ATOM 767 N N . VAL A 1 98 ? -8.988 -9.263 -1.989 1.00 89.31 98 VAL A N 1
ATOM 768 C CA . VAL A 1 98 ? -7.652 -9.841 -1.858 1.00 89.31 98 VAL A CA 1
ATOM 769 C C . VAL A 1 98 ? -6.626 -8.796 -2.278 1.00 89.31 98 VAL A C 1
ATOM 771 O O . VAL A 1 98 ? -6.766 -8.149 -3.315 1.00 89.31 98 VAL A O 1
ATOM 774 N N . CYS A 1 99 ? -5.577 -8.628 -1.473 1.00 90.88 99 CYS A N 1
ATOM 775 C CA . CYS A 1 99 ? -4.410 -7.858 -1.882 1.00 90.88 99 CYS A CA 1
ATOM 776 C C . CYS A 1 99 ? -3.438 -8.785 -2.617 1.00 90.88 99 CYS A C 1
ATOM 778 O O . CYS A 1 99 ? -2.793 -9.622 -1.985 1.00 90.88 99 CYS A O 1
ATOM 780 N N . LEU A 1 100 ? -3.331 -8.631 -3.932 1.00 91.81 100 LEU A N 1
ATOM 781 C CA . LEU A 1 100 ? -2.384 -9.366 -4.759 1.00 91.81 100 LEU A CA 1
ATOM 782 C C . LEU A 1 100 ? -1.059 -8.601 -4.833 1.00 91.81 100 LEU A C 1
ATOM 784 O O . LEU A 1 100 ? -1.038 -7.397 -5.095 1.00 91.81 100 LEU A O 1
ATOM 788 N N . TYR A 1 101 ? 0.037 -9.325 -4.622 1.00 93.88 101 TYR A N 1
ATOM 789 C CA . TYR A 1 101 ? 1.399 -8.834 -4.792 1.00 93.88 101 TYR A CA 1
ATOM 790 C C . TYR A 1 101 ? 2.046 -9.581 -5.951 1.00 93.88 101 TYR A C 1
ATOM 792 O O . TYR A 1 101 ? 2.186 -10.800 -5.893 1.00 93.88 101 TYR A O 1
ATOM 800 N N . VAL A 1 102 ? 2.460 -8.854 -6.984 1.00 94.81 102 VAL A N 1
ATOM 801 C CA . VAL A 1 102 ? 3.257 -9.408 -8.082 1.00 94.81 102 VAL A CA 1
ATOM 802 C C . VAL A 1 102 ? 4.665 -8.853 -7.958 1.00 94.81 102 VAL A C 1
ATOM 804 O O . VAL A 1 102 ? 4.865 -7.645 -8.050 1.00 94.81 102 VAL A O 1
ATOM 807 N N . ILE A 1 103 ? 5.633 -9.733 -7.718 1.00 94.81 103 ILE A N 1
ATOM 808 C CA . ILE A 1 103 ? 7.049 -9.377 -7.622 1.00 94.81 103 ILE A CA 1
ATOM 809 C C . ILE A 1 103 ? 7.718 -9.836 -8.911 1.00 94.81 103 ILE A C 1
ATOM 811 O O . ILE A 1 103 ? 7.687 -11.018 -9.245 1.00 94.81 103 ILE A O 1
ATOM 815 N N . CYS A 1 104 ? 8.313 -8.902 -9.638 1.00 93.69 104 CYS A N 1
ATOM 816 C CA . CYS A 1 104 ? 8.951 -9.152 -10.924 1.00 93.69 104 CYS A CA 1
ATOM 817 C C . CYS A 1 104 ? 10.289 -8.414 -11.019 1.00 93.69 104 CYS A C 1
ATOM 819 O O . CYS A 1 104 ? 10.644 -7.619 -10.142 1.00 93.69 104 CYS A O 1
ATOM 821 N N . ASP A 1 105 ? 11.060 -8.712 -12.061 1.00 93.12 105 ASP A N 1
ATOM 822 C CA . ASP A 1 105 ? 12.297 -7.985 -12.332 1.00 93.12 105 ASP A CA 1
ATOM 823 C C . ASP A 1 105 ? 12.014 -6.514 -12.629 1.00 93.12 105 ASP A C 1
ATOM 825 O O . ASP A 1 105 ? 10.948 -6.147 -13.134 1.00 93.12 105 ASP A O 1
ATOM 829 N N . ARG A 1 106 ? 12.985 -5.660 -12.299 1.00 91.75 106 ARG A N 1
ATOM 830 C CA . ARG A 1 106 ? 12.901 -4.227 -12.570 1.00 91.75 106 ARG A CA 1
ATOM 831 C C . ARG A 1 106 ? 12.503 -3.971 -14.029 1.00 91.75 106 ARG A C 1
ATOM 833 O O . ARG A 1 106 ? 13.001 -4.627 -14.940 1.00 91.75 106 ARG A O 1
ATOM 840 N N . HIS A 1 107 ? 11.614 -3.000 -14.240 1.00 90.38 107 HIS A N 1
ATOM 841 C CA . HIS A 1 107 ? 11.026 -2.623 -15.532 1.00 90.38 107 HIS A CA 1
ATOM 842 C C . HIS A 1 107 ? 9.954 -3.580 -16.079 1.00 90.38 107 HIS A C 1
ATOM 844 O O . HIS A 1 107 ? 9.320 -3.248 -17.079 1.00 90.38 107 HIS A O 1
ATOM 850 N N . GLN A 1 108 ? 9.669 -4.706 -15.414 1.00 93.19 108 GLN A N 1
ATOM 851 C CA . GLN A 1 108 ? 8.550 -5.587 -15.782 1.00 93.19 108 GLN A CA 1
ATOM 852 C C . GLN A 1 108 ? 7.240 -5.229 -15.063 1.00 93.19 108 GLN A C 1
ATOM 854 O O . GLN A 1 108 ? 6.174 -5.711 -15.452 1.00 93.19 108 GLN A O 1
ATOM 859 N N . GLY A 1 109 ? 7.278 -4.340 -14.062 1.00 92.06 109 GLY A N 1
ATOM 860 C CA . GLY A 1 109 ? 6.098 -3.986 -13.270 1.00 92.06 109 GLY A CA 1
ATOM 861 C C . GLY A 1 109 ? 4.958 -3.386 -14.096 1.00 92.06 109 GLY A C 1
ATOM 862 O O . GLY A 1 109 ? 3.800 -3.734 -13.891 1.00 92.06 109 GLY A O 1
ATOM 863 N N . GLN A 1 110 ? 5.272 -2.544 -15.084 1.00 89.81 110 GLN A N 1
ATOM 864 C CA . GLN A 1 110 ? 4.257 -1.937 -15.958 1.00 89.81 110 GLN A CA 1
ATOM 865 C C . GLN A 1 110 ? 3.526 -2.975 -16.816 1.00 89.81 110 GLN A C 1
ATOM 867 O O . GLN A 1 110 ? 2.308 -2.910 -16.968 1.00 89.81 110 GLN A O 1
ATOM 872 N N . LYS A 1 111 ? 4.247 -3.989 -17.308 1.00 91.44 111 LYS A N 1
ATOM 873 C CA . LYS A 1 111 ? 3.645 -5.104 -18.045 1.00 91.44 111 LYS A CA 1
ATOM 874 C C . LYS A 1 111 ? 2.672 -5.888 -17.161 1.00 91.44 111 LYS A C 1
ATOM 876 O O . LYS A 1 111 ? 1.573 -6.207 -17.601 1.00 91.44 111 LYS A O 1
ATOM 881 N N . ALA A 1 112 ? 3.050 -6.154 -15.910 1.00 92.12 112 ALA A N 1
ATOM 882 C CA . ALA A 1 112 ? 2.175 -6.825 -14.950 1.00 92.12 112 ALA A CA 1
ATOM 883 C C . ALA A 1 112 ? 0.908 -6.006 -14.641 1.00 92.12 112 ALA A C 1
ATOM 885 O O . ALA A 1 112 ? -0.180 -6.573 -14.563 1.00 92.12 112 ALA A O 1
ATOM 886 N N . ILE A 1 113 ? 1.034 -4.680 -14.515 1.00 91.19 113 ILE A N 1
ATOM 887 C CA . ILE A 1 113 ? -0.109 -3.771 -14.333 1.00 91.19 113 ILE A CA 1
ATOM 888 C C . ILE A 1 113 ? -1.059 -3.849 -15.528 1.00 91.19 113 ILE A C 1
ATOM 890 O O . ILE A 1 113 ? -2.259 -4.006 -15.324 1.00 91.19 113 ILE A O 1
ATOM 894 N N . HIS A 1 114 ? -0.532 -3.768 -16.753 1.00 88.75 114 HIS A N 1
ATOM 895 C CA . HIS A 1 114 ? -1.344 -3.808 -17.967 1.00 88.75 114 HIS A CA 1
ATOM 896 C C . HIS A 1 114 ? -2.152 -5.107 -18.067 1.00 88.75 114 HIS A C 1
ATOM 898 O O . HIS A 1 114 ? -3.374 -5.055 -18.169 1.00 88.75 114 HIS A O 1
ATOM 904 N N . ILE A 1 115 ? -1.491 -6.258 -17.892 1.00 91.00 115 ILE A N 1
ATOM 905 C CA . ILE A 1 115 ? -2.149 -7.575 -17.883 1.00 91.00 115 ILE A CA 1
ATOM 906 C C . ILE A 1 115 ? -3.249 -7.625 -16.814 1.00 91.00 115 ILE A C 1
ATOM 908 O O . ILE A 1 115 ? -4.348 -8.117 -17.064 1.00 91.00 115 ILE A O 1
ATOM 912 N N . ALA A 1 116 ? -2.983 -7.113 -15.610 1.00 88.56 116 ALA A N 1
ATOM 913 C CA . ALA A 1 116 ? -3.982 -7.109 -14.548 1.00 88.56 116 ALA A CA 1
ATOM 914 C C . ALA A 1 116 ? -5.192 -6.224 -14.890 1.00 88.56 116 ALA A C 1
ATOM 916 O O . ALA A 1 116 ? -6.329 -6.622 -14.635 1.00 88.56 116 ALA A O 1
ATOM 917 N N . GLN A 1 117 ? -4.967 -5.045 -15.476 1.00 86.44 117 GLN A N 1
ATOM 918 C CA . GLN A 1 117 ? -6.030 -4.128 -15.898 1.00 86.44 117 GLN A CA 1
ATOM 919 C C . GLN A 1 117 ? -6.893 -4.723 -17.017 1.00 86.44 117 GLN A C 1
ATOM 921 O O . GLN A 1 117 ? -8.117 -4.645 -16.930 1.00 86.44 117 GLN A O 1
ATOM 926 N N . GLU A 1 118 ? -6.285 -5.386 -18.007 1.00 88.44 118 GLU A N 1
ATOM 927 C CA . GLU A 1 118 ? -6.999 -6.128 -19.061 1.00 88.44 118 GLU A CA 1
ATOM 928 C C . GLU A 1 118 ? -7.907 -7.228 -18.488 1.00 88.44 118 GLU A C 1
ATOM 930 O O . GLU A 1 118 ? -8.959 -7.526 -19.046 1.00 88.44 118 GLU A O 1
ATOM 935 N N . ASN A 1 119 ? -7.540 -7.788 -17.332 1.00 88.31 119 ASN A N 1
ATOM 936 C CA . ASN A 1 119 ? -8.311 -8.802 -16.610 1.00 88.31 119 ASN A CA 1
ATOM 937 C C . ASN A 1 119 ? -9.232 -8.209 -15.521 1.00 88.31 119 ASN A C 1
ATOM 939 O O . ASN A 1 119 ? -9.712 -8.930 -14.646 1.00 88.31 119 ASN A O 1
ATOM 943 N N . GLY A 1 120 ? -9.496 -6.898 -15.558 1.00 84.75 120 GLY A N 1
ATOM 944 C CA . GLY A 1 120 ? -10.489 -6.238 -14.705 1.00 84.75 120 GLY A CA 1
ATOM 945 C C . GLY A 1 120 ? -9.953 -5.632 -13.404 1.00 84.75 120 GLY A C 1
ATOM 946 O O . GLY A 1 120 ? -10.743 -5.167 -12.576 1.00 84.75 120 GLY A O 1
ATOM 947 N N . ALA A 1 121 ? -8.633 -5.582 -13.193 1.00 85.88 121 ALA A N 1
ATOM 948 C CA . ALA A 1 121 ? -8.077 -4.837 -12.067 1.00 85.88 121 ALA A CA 1
ATOM 949 C C . ALA A 1 121 ? -8.338 -3.333 -12.243 1.00 85.88 121 ALA A C 1
ATOM 951 O O . ALA A 1 121 ? -7.922 -2.710 -13.217 1.00 85.88 121 ALA A O 1
ATOM 952 N N . ARG A 1 122 ? -8.982 -2.714 -11.250 1.00 84.31 122 ARG A N 1
ATOM 953 C CA . ARG A 1 122 ? -9.309 -1.277 -11.282 1.00 84.31 122 ARG A CA 1
ATOM 954 C C . ARG A 1 122 ? -8.070 -0.372 -11.272 1.00 84.31 122 ARG A C 1
ATOM 956 O O . ARG A 1 122 ? -8.137 0.778 -11.699 1.00 84.31 122 ARG A O 1
ATOM 963 N N . GLY A 1 123 ? -6.963 -0.854 -10.721 1.00 85.94 123 GLY A N 1
ATOM 964 C CA . GLY A 1 123 ? -5.717 -0.111 -10.612 1.00 85.94 123 GLY A CA 1
ATOM 965 C C . GLY A 1 123 ? -4.685 -0.855 -9.778 1.00 85.94 123 GLY A C 1
ATOM 966 O O . GLY A 1 123 ? -4.978 -1.871 -9.147 1.00 85.94 123 GLY A O 1
ATOM 967 N N . ALA A 1 124 ? -3.475 -0.317 -9.772 1.00 91.00 124 ALA A N 1
ATOM 968 C CA . ALA A 1 124 ? -2.315 -0.897 -9.133 1.00 91.00 124 ALA A CA 1
ATOM 969 C C . ALA A 1 124 ? -1.396 0.192 -8.576 1.00 91.00 124 ALA A C 1
ATOM 971 O O . ALA A 1 124 ? -1.445 1.359 -8.974 1.00 91.00 124 ALA A O 1
ATOM 972 N N . THR A 1 125 ? -0.539 -0.199 -7.640 1.00 93.25 125 THR A N 1
ATOM 973 C CA . THR A 1 125 ? 0.567 0.628 -7.156 1.00 93.25 125 THR A CA 1
ATOM 974 C C . THR A 1 125 ? 1.868 -0.129 -7.349 1.00 93.25 125 THR A C 1
ATOM 976 O O . THR A 1 125 ? 2.040 -1.212 -6.800 1.00 93.25 125 THR A O 1
ATOM 979 N N . LEU A 1 126 ? 2.771 0.442 -8.134 1.00 94.75 126 LEU A N 1
ATOM 980 C CA . LEU A 1 126 ? 4.120 -0.049 -8.349 1.00 94.75 126 LEU A CA 1
ATOM 981 C C . LEU A 1 126 ? 5.043 0.483 -7.255 1.00 94.75 126 LEU A C 1
ATOM 983 O O . LEU A 1 126 ? 5.050 1.675 -6.954 1.00 94.75 126 LEU A O 1
ATOM 987 N N . VAL A 1 127 ? 5.849 -0.395 -6.683 1.00 95.31 127 VAL A N 1
ATOM 988 C CA . VAL A 1 127 ? 6.851 -0.075 -5.674 1.00 95.31 127 VAL A CA 1
ATOM 989 C C . VAL A 1 127 ? 8.167 -0.671 -6.127 1.00 95.31 127 VAL A C 1
ATOM 991 O O . VAL A 1 127 ? 8.233 -1.835 -6.512 1.00 95.31 127 VAL A O 1
ATOM 994 N N . HIS A 1 128 ? 9.223 0.124 -6.067 1.00 94.56 128 HIS A N 1
ATOM 995 C CA . HIS A 1 128 ? 10.564 -0.360 -6.346 1.00 94.56 128 HIS A CA 1
ATOM 996 C C . HIS A 1 128 ? 11.164 -0.980 -5.090 1.00 94.56 128 HIS A C 1
ATOM 998 O O . HIS A 1 128 ? 11.089 -0.402 -4.005 1.00 94.56 128 HIS A O 1
ATOM 1004 N N . GLY A 1 129 ? 11.770 -2.149 -5.245 1.00 92.38 129 GLY A N 1
ATOM 1005 C CA . GLY A 1 129 ? 12.382 -2.892 -4.158 1.00 92.38 129 GLY A CA 1
ATOM 1006 C C . GLY A 1 129 ? 13.647 -3.611 -4.598 1.00 92.38 129 GLY A C 1
ATOM 1007 O O . GLY A 1 129 ? 14.164 -3.417 -5.698 1.00 92.38 129 GLY A O 1
ATOM 1008 N N . ARG A 1 130 ? 14.139 -4.461 -3.706 1.00 90.62 130 ARG A N 1
ATOM 1009 C CA . ARG A 1 130 ? 15.238 -5.392 -3.955 1.00 90.62 130 ARG A CA 1
A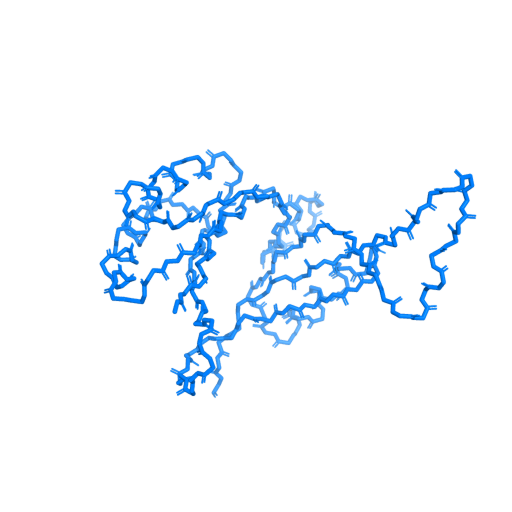TOM 1010 C C . ARG A 1 130 ? 14.793 -6.785 -3.538 1.00 90.62 130 ARG A C 1
ATOM 1012 O O . ARG A 1 130 ? 13.930 -6.913 -2.670 1.00 90.62 130 ARG A O 1
ATOM 1019 N N . GLY A 1 131 ? 15.342 -7.814 -4.167 1.00 85.06 131 GLY A N 1
ATOM 1020 C CA . GLY A 1 131 ? 15.017 -9.206 -3.863 1.00 85.06 131 GLY A CA 1
ATOM 1021 C C . GLY A 1 131 ? 16.263 -10.038 -3.607 1.00 85.06 131 GLY A C 1
ATOM 1022 O O . GLY A 1 131 ? 17.347 -9.679 -4.039 1.00 85.06 131 GLY A O 1
ATOM 1023 N N . SER A 1 132 ? 16.096 -11.177 -2.947 1.00 74.44 132 SER A N 1
ATOM 1024 C CA . SER A 1 132 ? 17.181 -12.102 -2.595 1.00 74.44 132 SER A CA 1
ATOM 1025 C C . SER A 1 132 ? 16.940 -13.504 -3.170 1.00 74.44 132 SER A C 1
ATOM 1027 O O . SER A 1 132 ? 17.206 -14.498 -2.502 1.00 74.44 132 SER A O 1
ATOM 1029 N N . ALA A 1 133 ? 16.326 -13.594 -4.358 1.00 63.69 133 ALA A N 1
ATOM 1030 C CA . ALA A 1 133 ? 15.858 -14.863 -4.923 1.00 63.69 133 ALA A CA 1
ATOM 1031 C C . ALA A 1 133 ? 16.989 -15.905 -5.014 1.00 63.69 133 ALA A C 1
ATOM 1033 O O . ALA A 1 133 ? 18.066 -15.599 -5.516 1.00 63.69 133 ALA A O 1
ATOM 1034 N N . GLU A 1 134 ? 16.703 -17.137 -4.580 1.00 56.25 134 GLU A N 1
ATOM 1035 C CA . GLU A 1 134 ? 17.677 -18.217 -4.324 1.00 56.25 134 GLU A CA 1
ATOM 1036 C C . GLU A 1 134 ? 18.581 -18.574 -5.520 1.00 56.25 134 GLU A C 1
ATOM 1038 O O . GLU A 1 134 ? 19.723 -18.985 -5.335 1.00 56.25 134 GLU A O 1
ATOM 1043 N N . ASN A 1 135 ? 18.105 -18.373 -6.753 1.00 54.66 135 ASN A N 1
ATOM 1044 C CA . ASN A 1 135 ? 18.865 -18.665 -7.978 1.00 54.66 135 ASN A CA 1
ATOM 1045 C C . ASN A 1 135 ? 19.759 -17.512 -8.453 1.00 54.66 135 ASN A C 1
ATOM 1047 O O . ASN A 1 135 ? 20.506 -17.664 -9.420 1.00 54.66 135 ASN A O 1
ATOM 1051 N N . VAL A 1 136 ? 19.709 -16.358 -7.791 1.00 53.78 136 VAL A N 1
ATOM 1052 C CA . VAL A 1 136 ? 20.679 -15.292 -8.010 1.00 53.78 136 VAL A CA 1
ATOM 1053 C C . VAL A 1 136 ? 21.795 -15.545 -7.012 1.00 53.78 136 VAL A C 1
ATOM 1055 O O . VAL A 1 136 ? 21.691 -15.155 -5.854 1.00 53.78 136 VAL A O 1
ATOM 1058 N N . LYS A 1 137 ? 22.878 -16.206 -7.445 1.00 53.19 137 LYS A N 1
ATOM 1059 C CA . LYS A 1 137 ? 24.155 -16.090 -6.731 1.00 53.19 137 LYS A CA 1
ATOM 1060 C C . LYS A 1 137 ? 24.446 -14.596 -6.691 1.00 53.19 137 LYS A C 1
ATOM 1062 O O . LYS A 1 137 ? 24.858 -14.073 -7.722 1.00 53.19 137 LYS A O 1
ATOM 1067 N N . SER A 1 138 ? 24.143 -13.903 -5.588 1.00 55.47 138 SER A N 1
ATOM 1068 C CA . SER A 1 138 ? 24.447 -12.479 -5.450 1.00 55.47 138 SER A CA 1
ATOM 1069 C C . SER A 1 138 ? 25.913 -12.328 -5.821 1.00 55.47 138 SER A C 1
ATOM 1071 O O . SER A 1 138 ? 26.752 -12.899 -5.119 1.00 55.47 138 SER A O 1
ATOM 1073 N N . PRO A 1 139 ? 26.239 -11.692 -6.959 1.00 56.25 139 PRO A N 1
ATOM 1074 C CA . PRO A 1 139 ? 27.621 -11.613 -7.371 1.00 56.25 139 PRO A CA 1
ATOM 1075 C C . PRO A 1 139 ? 28.331 -10.814 -6.287 1.00 56.25 139 PRO A C 1
ATOM 1077 O O . PRO A 1 139 ? 28.030 -9.641 -6.080 1.00 56.25 139 PRO A O 1
ATOM 1080 N N . ILE A 1 140 ? 29.210 -11.479 -5.537 1.00 57.84 140 ILE A N 1
ATOM 1081 C CA . ILE A 1 140 ? 30.071 -10.812 -4.571 1.00 57.84 140 ILE A CA 1
ATOM 1082 C C . ILE A 1 140 ? 31.063 -10.029 -5.420 1.00 57.84 140 ILE A C 1
ATOM 1084 O O . ILE A 1 140 ?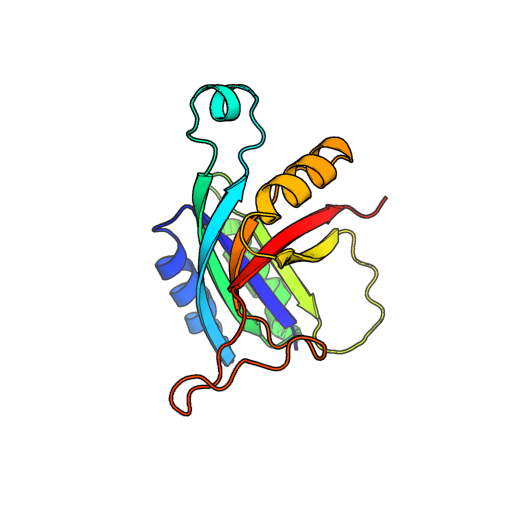 32.043 -10.576 -5.921 1.00 57.84 140 ILE A O 1
ATOM 1088 N N . PHE A 1 141 ? 30.765 -8.757 -5.644 1.00 54.53 141 PHE A N 1
ATOM 1089 C CA . PHE A 1 141 ? 31.677 -7.831 -6.293 1.00 54.53 141 PHE A CA 1
ATOM 1090 C C . PHE A 1 141 ? 32.247 -6.934 -5.202 1.00 54.53 141 PHE A C 1
ATOM 1092 O O . PHE A 1 141 ? 31.489 -6.359 -4.425 1.00 54.53 141 PHE A O 1
ATOM 1099 N N . LEU A 1 142 ? 33.576 -6.863 -5.089 1.00 67.00 142 LEU A N 1
ATOM 1100 C CA . LEU A 1 142 ? 34.254 -6.051 -4.065 1.00 67.00 142 LEU A CA 1
ATOM 1101 C C . LEU A 1 142 ? 33.765 -6.328 -2.622 1.00 67.00 142 LEU A C 1
ATOM 1103 O O . LEU A 1 142 ? 33.623 -5.407 -1.824 1.00 67.00 142 LEU A O 1
ATOM 1107 N N . ASN A 1 143 ? 33.498 -7.597 -2.282 1.00 63.50 143 ASN A N 1
ATOM 1108 C CA . ASN A 1 143 ? 32.991 -8.028 -0.967 1.00 63.50 143 ASN A CA 1
ATOM 1109 C C . ASN A 1 143 ? 31.620 -7.431 -0.567 1.00 63.50 143 ASN A C 1
ATOM 1111 O O . ASN A 1 143 ? 31.298 -7.343 0.616 1.00 63.50 143 ASN A O 1
ATOM 1115 N N . MET A 1 144 ? 30.805 -7.027 -1.547 1.00 69.62 144 MET A N 1
ATOM 1116 C CA . MET A 1 144 ? 29.441 -6.543 -1.334 1.00 69.62 144 MET A CA 1
ATOM 1117 C C . MET A 1 144 ? 28.415 -7.554 -1.853 1.00 69.62 144 MET A C 1
ATOM 1119 O O . MET A 1 144 ? 28.535 -8.045 -2.976 1.00 69.62 144 MET A O 1
ATOM 1123 N N . ALA A 1 145 ? 27.385 -7.838 -1.052 1.00 70.50 145 ALA A N 1
ATOM 1124 C CA . ALA A 1 145 ? 26.212 -8.569 -1.518 1.00 70.50 145 ALA A CA 1
ATOM 1125 C C . ALA A 1 145 ? 25.388 -7.655 -2.437 1.00 70.50 145 ALA A C 1
ATOM 1127 O O . ALA A 1 145 ? 24.987 -6.563 -2.040 1.00 70.50 145 ALA A O 1
ATOM 1128 N N . ILE A 1 146 ? 25.171 -8.083 -3.682 1.00 75.50 146 ILE A N 1
ATOM 1129 C CA . ILE A 1 146 ? 24.329 -7.364 -4.642 1.00 75.50 146 ILE A CA 1
ATOM 1130 C C . ILE A 1 146 ? 22.944 -8.010 -4.639 1.00 75.50 146 ILE A C 1
ATOM 1132 O O . ILE A 1 146 ? 22.779 -9.140 -5.113 1.00 75.50 146 ILE A O 1
ATOM 1136 N N . GLU A 1 147 ? 21.944 -7.299 -4.116 1.00 85.62 147 GLU A N 1
ATOM 1137 C CA . GLU A 1 147 ? 20.546 -7.702 -4.258 1.00 85.62 147 GLU A CA 1
ATOM 1138 C C . GLU A 1 147 ? 19.966 -7.170 -5.578 1.00 85.62 147 GLU A C 1
ATOM 1140 O O . GLU A 1 147 ? 19.992 -5.956 -5.808 1.00 85.62 147 GLU A O 1
ATOM 1145 N N . PRO A 1 148 ? 19.411 -8.032 -6.450 1.00 87.06 148 PRO A N 1
ATOM 1146 C CA . PRO A 1 148 ? 18.768 -7.592 -7.681 1.00 87.06 148 PRO A CA 1
ATOM 1147 C C . PRO A 1 148 ? 17.606 -6.635 -7.411 1.00 87.06 148 PRO A C 1
ATOM 1149 O O . PRO A 1 148 ? 16.788 -6.848 -6.510 1.00 87.06 148 PRO A O 1
ATOM 1152 N N . GLU A 1 149 ? 17.495 -5.612 -8.254 1.00 91.69 149 GLU A N 1
ATOM 1153 C CA . GLU A 1 149 ? 16.352 -4.708 -8.251 1.00 91.69 149 GLU A CA 1
ATOM 1154 C C . GLU A 1 149 ? 15.068 -5.432 -8.667 1.00 91.69 149 GLU A C 1
ATOM 1156 O O . GLU A 1 149 ? 15.052 -6.257 -9.585 1.00 91.69 149 GLU A O 1
ATOM 1161 N N . LYS A 1 150 ? 13.970 -5.094 -7.995 1.00 93.94 150 LYS A N 1
ATOM 1162 C CA . LYS A 1 150 ? 12.648 -5.671 -8.226 1.00 93.94 150 LYS A CA 1
ATOM 1163 C C . LYS A 1 150 ? 11.593 -4.587 -8.344 1.00 93.94 150 LYS A C 1
ATOM 1165 O O . LYS A 1 150 ? 11.695 -3.520 -7.739 1.00 93.94 150 LYS A O 1
ATOM 1170 N N . ASP A 1 151 ? 10.547 -4.928 -9.073 1.00 94.62 151 ASP A N 1
ATOM 1171 C CA . ASP A 1 151 ? 9.293 -4.200 -9.117 1.00 94.62 151 ASP A CA 1
ATOM 1172 C C . ASP A 1 151 ? 8.225 -5.014 -8.383 1.00 94.62 151 ASP A C 1
ATOM 1174 O O . ASP A 1 151 ? 8.006 -6.192 -8.672 1.00 94.62 151 ASP A O 1
ATOM 1178 N N . ILE A 1 152 ? 7.565 -4.382 -7.415 1.00 95.81 152 ILE A N 1
ATOM 1179 C CA . ILE A 1 152 ? 6.483 -4.953 -6.615 1.00 95.81 152 ILE A CA 1
ATOM 1180 C C . ILE A 1 152 ? 5.197 -4.229 -6.998 1.00 95.81 152 ILE A C 1
ATOM 1182 O O . ILE A 1 152 ? 5.024 -3.048 -6.705 1.00 95.81 152 ILE A O 1
ATOM 1186 N N . VAL A 1 153 ? 4.279 -4.936 -7.644 1.00 95.00 153 VAL A N 1
ATOM 1187 C CA . VAL A 1 153 ? 2.959 -4.422 -8.007 1.00 95.00 153 VAL A CA 1
ATOM 1188 C C . VAL A 1 153 ? 1.952 -4.859 -6.951 1.00 95.00 153 VAL A C 1
ATOM 1190 O O . VAL A 1 153 ? 1.756 -6.051 -6.721 1.00 95.00 153 VAL A O 1
ATOM 1193 N N . ILE A 1 154 ? 1.313 -3.884 -6.310 1.00 94.31 154 ILE A N 1
ATOM 1194 C CA . ILE A 1 154 ? 0.300 -4.072 -5.272 1.00 94.31 154 ILE A CA 1
ATOM 1195 C C . ILE A 1 154 ? -1.069 -3.755 -5.868 1.00 94.31 154 ILE A C 1
ATOM 1197 O O . ILE A 1 154 ? -1.286 -2.654 -6.380 1.00 94.31 154 ILE A O 1
ATOM 1201 N N . MET A 1 155 ? -2.001 -4.700 -5.776 1.00 92.25 155 MET A N 1
ATOM 1202 C CA . MET A 1 155 ? -3.357 -4.568 -6.312 1.00 92.25 155 MET A CA 1
ATOM 1203 C C . MET A 1 155 ? -4.384 -5.035 -5.292 1.00 92.25 155 MET A C 1
ATOM 1205 O O . MET A 1 155 ? -4.181 -6.040 -4.619 1.00 92.25 155 MET A O 1
ATOM 1209 N N . LEU A 1 156 ? -5.511 -4.329 -5.211 1.00 91.25 156 LEU A N 1
ATOM 1210 C CA . LEU A 1 156 ? -6.658 -4.751 -4.415 1.00 91.25 156 LEU A CA 1
ATOM 1211 C C . LEU A 1 156 ? -7.749 -5.257 -5.363 1.00 91.25 156 LEU A C 1
ATOM 1213 O O . LEU A 1 156 ? -8.308 -4.482 -6.137 1.00 91.25 156 LEU A O 1
ATOM 1217 N N . ILE A 1 157 ? -8.024 -6.557 -5.309 1.00 89.81 157 ILE A N 1
ATOM 1218 C CA . ILE A 1 157 ? -8.931 -7.261 -6.220 1.00 89.81 157 ILE A CA 1
ATOM 1219 C C . ILE A 1 157 ? -10.175 -7.682 -5.450 1.00 89.81 157 ILE A C 1
ATOM 1221 O O . ILE A 1 157 ? -10.056 -8.261 -4.373 1.00 89.81 157 ILE A O 1
ATOM 1225 N N . LYS A 1 158 ? -11.363 -7.395 -5.985 1.00 88.19 158 LYS A N 1
ATOM 1226 C CA . LYS A 1 158 ? -12.620 -7.880 -5.407 1.00 88.19 158 LYS A CA 1
ATOM 1227 C C . LYS A 1 158 ? -12.772 -9.370 -5.725 1.00 88.19 158 LYS A C 1
ATOM 1229 O O . LYS A 1 158 ? -12.566 -9.767 -6.868 1.00 88.19 158 LYS A O 1
ATOM 1234 N N . LYS A 1 159 ? -13.106 -10.184 -4.727 1.00 83.38 159 LYS A N 1
ATOM 1235 C CA . LYS A 1 159 ? -13.429 -11.599 -4.920 1.00 83.38 159 LYS A CA 1
ATOM 1236 C C . LYS A 1 159 ? -14.799 -11.697 -5.607 1.00 83.38 159 LYS A C 1
ATOM 1238 O O . LYS A 1 159 ? -15.735 -11.024 -5.172 1.00 83.38 159 LYS A O 1
ATOM 1243 N N . ASN A 1 160 ? -14.873 -12.471 -6.690 1.00 68.38 160 ASN A N 1
ATOM 1244 C CA . ASN A 1 160 ? -16.130 -12.812 -7.367 1.00 68.38 160 ASN A CA 1
ATOM 1245 C C . ASN A 1 160 ? -16.888 -13.889 -6.593 1.00 68.38 160 ASN A C 1
ATOM 1247 O O . ASN A 1 160 ? -16.208 -14.767 -6.006 1.00 68.38 160 ASN A O 1
#

Organism: NCBI:txid879305

Radius of gyration: 17.25 Å; chains: 1; bounding box: 50×33×43 Å

Sequence (160 aa):
MQYIRVILPRGKGSGFMKLLKDNGAFGVSCFYGEGSAPSEILNKLHVDKQKKEIVTALFDKENTIILFDKIKEKLKGVNTGIAFATSLDRKDYTMDYVCLYVICDRHQGQKAIHIAQENGARGATLVHGRGSAENVKSPIFLNMAIEPEKDIVIMLIKKN

Secondary structure (DSSP, 8-state):
-EEEEEEEETT-HHHHHHHHHHTT-SEEEEEEEEEEP--HHHHHTT--EEEEEEEEEEE-STTHHHHHHHHHHHHTT-TT-EEEEEESS------SEEEEEEEEETT-HHHHHHHHHHTT----EEEEEE---TTS----BTTB--PPEEEEEEEEEE--

InterPro domains:
  IPR011322 Nitrogen regulatory PII-like, alpha/beta [SSF54913] (1-89)
  IPR011322 Nitrogen regulatory PII-like, alpha/beta [SSF54913] (94-158)

pLDDT: mean 84.72, std 14.14, range [47.5, 98.06]

Foldseek 3Di:
DKKKKKKAQPPCQVVVQCLCVVQPFPDKDKDKWFKADQDPVCVVVVVRTGIIIIIMTHDDPVSVVVSVVVVVVSCVVGPPIDMDMDDPPPDDDPDQKDKDKDKAAPPCQVVVQVVVVVVPFSIKIKDKDFDDDPPPPQPCDVNDRHTGIIIIIIGIGGDD